Protein AF-A0A176WW91-F1 (afdb_monomer_lite)

Sequence (67 aa):
MDKSAMIRDWAETALQTLAPMSLNDRQLWMATAHAGEKYFNWRKVSYACSLFPDLRERFTKLGVVVR

Structure (mmCIF, N/CA/C/O backbone):
data_AF-A0A176WW91-F1
#
_entry.id   AF-A0A176WW91-F1
#
loop_
_atom_site.group_PDB
_atom_site.id
_atom_site.type_symbol
_atom_site.label_atom_id
_atom_site.label_alt_id
_atom_site.label_comp_id
_atom_site.label_asym_id
_atom_site.label_entity_id
_atom_site.label_seq_id
_atom_site.pdbx_PDB_ins_code
_atom_site.Cartn_x
_atom_site.Cartn_y
_atom_site.Cartn_z
_atom_site.occupancy
_atom_site.B_iso_or_equiv
_atom_site.auth_seq_id
_atom_site.auth_comp_id
_atom_site.auth_asym_id
_atom_site.auth_atom_id
_atom_site.pdbx_PDB_model_num
ATOM 1 N N . MET A 1 1 ? 18.848 5.676 -13.093 1.00 59.59 1 MET A N 1
ATOM 2 C CA . MET A 1 1 ? 18.036 5.034 -12.036 1.00 59.59 1 MET A CA 1
ATOM 3 C C . MET A 1 1 ? 16.892 4.289 -12.698 1.00 59.59 1 MET A C 1
ATOM 5 O O . MET A 1 1 ? 16.213 4.880 -13.530 1.00 59.59 1 MET A O 1
ATOM 9 N N . ASP A 1 2 ? 16.720 3.007 -12.381 1.00 82.50 2 ASP A N 1
ATOM 10 C CA . ASP A 1 2 ? 15.608 2.196 -12.886 1.00 82.50 2 ASP A CA 1
ATOM 11 C C . ASP A 1 2 ? 14.296 2.654 -12.227 1.00 82.50 2 ASP A C 1
ATOM 13 O O . ASP A 1 2 ? 14.161 2.639 -11.000 1.00 82.50 2 ASP A O 1
ATOM 17 N N . LYS A 1 3 ? 13.329 3.091 -13.042 1.00 83.50 3 LYS A N 1
ATOM 18 C CA . LYS A 1 3 ? 12.018 3.563 -12.567 1.00 83.50 3 LYS A CA 1
ATOM 19 C C . LYS A 1 3 ? 11.263 2.468 -11.804 1.00 83.50 3 LYS A C 1
ATOM 21 O O . LYS A 1 3 ? 10.498 2.786 -10.897 1.00 83.50 3 LYS A O 1
ATOM 26 N N . SER A 1 4 ? 11.496 1.201 -12.135 1.00 87.06 4 SER A N 1
ATOM 27 C CA . SER A 1 4 ? 10.856 0.045 -11.498 1.00 87.06 4 SER A CA 1
ATOM 28 C C . SER A 1 4 ? 11.364 -0.145 -10.069 1.00 87.06 4 SER A C 1
ATOM 30 O O . SER A 1 4 ? 10.569 -0.350 -9.153 1.00 87.06 4 SER A O 1
ATOM 32 N N . ALA A 1 5 ? 12.674 0.020 -9.857 1.00 91.00 5 ALA A N 1
ATOM 33 C CA . ALA A 1 5 ? 13.288 -0.049 -8.532 1.00 91.00 5 ALA A CA 1
ATOM 34 C C . ALA A 1 5 ? 12.753 1.050 -7.598 1.00 91.00 5 ALA A C 1
ATOM 36 O O . ALA A 1 5 ? 12.406 0.770 -6.454 1.00 91.00 5 ALA A O 1
ATOM 37 N N . MET A 1 6 ? 12.588 2.277 -8.108 1.00 90.44 6 MET A N 1
ATOM 38 C CA . MET A 1 6 ? 12.010 3.387 -7.336 1.00 90.44 6 MET A CA 1
ATOM 39 C C . MET A 1 6 ? 10.552 3.135 -6.926 1.00 90.44 6 MET A C 1
ATOM 41 O O . MET A 1 6 ? 10.127 3.546 -5.848 1.00 90.44 6 MET A O 1
ATOM 45 N N . ILE A 1 7 ? 9.764 2.482 -7.785 1.00 90.31 7 ILE A N 1
ATOM 46 C CA . ILE A 1 7 ? 8.375 2.133 -7.466 1.00 90.31 7 ILE A CA 1
ATOM 47 C C . ILE A 1 7 ? 8.295 1.014 -6.438 1.00 90.31 7 ILE A C 1
ATOM 49 O O . ILE A 1 7 ? 7.446 1.089 -5.548 1.00 90.31 7 ILE A O 1
ATOM 53 N N . ARG A 1 8 ? 9.184 0.021 -6.522 1.00 92.38 8 ARG A N 1
ATOM 54 C CA . ARG A 1 8 ? 9.254 -1.043 -5.522 1.00 92.38 8 ARG A CA 1
ATOM 55 C C . ARG A 1 8 ? 9.623 -0.482 -4.148 1.00 92.38 8 ARG A C 1
ATOM 57 O O . ARG A 1 8 ? 8.894 -0.731 -3.200 1.00 92.38 8 ARG A O 1
ATOM 64 N N . ASP A 1 9 ? 10.664 0.343 -4.061 1.00 92.56 9 ASP A N 1
ATOM 65 C CA . ASP A 1 9 ? 11.099 0.979 -2.806 1.00 92.56 9 ASP A CA 1
ATOM 66 C C . ASP A 1 9 ? 10.001 1.848 -2.165 1.00 92.56 9 ASP A C 1
ATOM 68 O O . ASP A 1 9 ? 9.702 1.750 -0.970 1.00 92.56 9 ASP A O 1
ATOM 72 N N . TRP A 1 10 ? 9.301 2.633 -2.991 1.00 90.31 10 TRP A N 1
ATOM 73 C CA . TRP A 1 10 ? 8.135 3.388 -2.540 1.00 90.31 10 TRP A CA 1
ATOM 74 C C . TRP A 1 10 ? 7.030 2.475 -1.985 1.00 90.31 10 TRP A C 1
ATOM 76 O O . TRP A 1 10 ? 6.445 2.785 -0.947 1.00 90.31 10 TRP A O 1
ATOM 86 N N . ALA A 1 11 ? 6.734 1.363 -2.662 1.00 90.44 11 ALA A N 1
ATOM 87 C CA . ALA A 1 11 ? 5.684 0.445 -2.238 1.00 90.44 11 ALA A CA 1
ATOM 88 C C . ALA A 1 11 ? 6.049 -0.292 -0.941 1.00 90.44 11 ALA A C 1
ATOM 90 O O . ALA A 1 11 ? 5.191 -0.457 -0.077 1.00 90.44 11 ALA A O 1
ATOM 91 N N . GLU A 1 12 ? 7.316 -0.669 -0.764 1.00 92.69 12 GLU A N 1
ATOM 92 C CA . GLU A 1 12 ? 7.826 -1.236 0.491 1.00 92.69 12 GLU A CA 1
ATOM 93 C C . GLU A 1 12 ? 7.675 -0.249 1.653 1.00 92.69 12 GLU A C 1
ATOM 95 O O . GLU A 1 12 ? 7.141 -0.603 2.706 1.00 92.69 12 GLU A O 1
ATOM 100 N N . THR A 1 13 ? 8.049 1.014 1.436 1.00 90.25 13 THR A N 1
ATOM 101 C CA . THR A 1 13 ? 7.871 2.087 2.427 1.00 90.25 13 THR A CA 1
ATOM 102 C C . THR A 1 13 ? 6.393 2.269 2.794 1.00 90.25 13 THR A C 1
ATOM 104 O O . THR A 1 13 ? 6.046 2.414 3.970 1.00 90.25 13 THR A O 1
ATOM 107 N N . ALA A 1 14 ? 5.495 2.224 1.805 1.00 87.00 14 ALA A N 1
ATOM 108 C CA . ALA A 1 14 ? 4.055 2.316 2.036 1.00 87.00 14 ALA A CA 1
ATOM 109 C C . ALA A 1 14 ? 3.530 1.131 2.866 1.00 87.00 14 ALA A C 1
ATOM 111 O O . ALA A 1 14 ? 2.773 1.335 3.814 1.00 87.00 14 ALA A O 1
ATOM 112 N N . LEU A 1 15 ? 3.971 -0.096 2.570 1.00 88.94 15 LEU A N 1
ATOM 113 C CA . LEU A 1 15 ? 3.603 -1.296 3.330 1.00 88.94 15 LEU A CA 1
ATOM 114 C C . LEU A 1 15 ? 4.095 -1.235 4.782 1.00 88.94 15 LEU A C 1
ATOM 116 O O . LEU A 1 15 ? 3.341 -1.571 5.694 1.00 88.94 15 LEU A O 1
ATOM 120 N N . GLN A 1 16 ? 5.325 -0.768 5.010 1.00 90.25 16 GLN A N 1
ATOM 121 C CA . GLN A 1 16 ? 5.871 -0.572 6.358 1.00 90.25 16 GLN A CA 1
ATOM 122 C C . GLN A 1 16 ? 5.100 0.494 7.142 1.00 90.25 16 GLN A C 1
ATOM 124 O O . GLN A 1 16 ? 4.863 0.325 8.334 1.00 90.25 16 GLN A O 1
ATOM 129 N N . THR A 1 17 ? 4.660 1.556 6.466 1.00 85.62 17 THR A N 1
ATOM 130 C CA . THR A 1 17 ? 3.844 2.623 7.068 1.00 85.62 17 THR A CA 1
ATOM 131 C C . THR A 1 17 ? 2.435 2.131 7.411 1.00 85.62 17 THR A C 1
ATOM 133 O O . THR A 1 17 ? 1.892 2.485 8.453 1.00 85.62 17 THR A O 1
ATOM 136 N N . LEU A 1 18 ? 1.856 1.274 6.565 1.00 83.25 18 LEU A N 1
ATOM 137 C CA . LEU A 1 18 ? 0.532 0.677 6.762 1.00 83.25 18 LEU A CA 1
ATOM 138 C C . LEU A 1 18 ? 0.483 -0.351 7.890 1.00 83.25 18 LEU A C 1
ATOM 140 O O . LEU A 1 18 ? -0.528 -0.447 8.588 1.00 83.25 18 LEU A O 1
ATOM 144 N N . ALA A 1 19 ? 1.532 -1.161 8.033 1.00 87.50 19 ALA A N 1
ATOM 145 C CA . ALA A 1 19 ? 1.557 -2.293 8.953 1.00 87.50 19 ALA A CA 1
ATOM 146 C C . ALA A 1 19 ? 1.157 -1.940 10.405 1.00 87.50 19 ALA A C 1
ATOM 148 O O . ALA A 1 19 ? 0.324 -2.663 10.955 1.00 87.50 19 ALA A O 1
ATOM 149 N N . PRO A 1 20 ? 1.643 -0.845 11.024 1.00 89.69 20 PRO A N 1
ATOM 150 C CA . PRO A 1 20 ? 1.247 -0.474 12.385 1.00 89.69 20 PRO A CA 1
ATOM 151 C C . PRO A 1 20 ? -0.093 0.276 12.479 1.00 89.69 20 PRO A C 1
ATOM 153 O O . PRO A 1 20 ? -0.607 0.438 13.582 1.00 89.69 20 PRO A O 1
ATOM 156 N N . MET A 1 21 ? -0.669 0.749 11.367 1.00 85.62 21 MET A N 1
ATOM 157 C CA . MET A 1 21 ? -1.931 1.504 11.384 1.00 85.62 21 MET A CA 1
ATOM 158 C C . MET A 1 21 ? -3.125 0.606 11.718 1.00 85.62 21 MET A C 1
ATOM 160 O O . MET A 1 21 ? -3.163 -0.557 11.303 1.00 85.62 21 MET A O 1
ATOM 164 N N . SER A 1 22 ? -4.129 1.152 12.413 1.00 86.50 22 SER A N 1
ATOM 165 C CA . SER A 1 22 ? -5.394 0.443 12.636 1.00 86.50 22 SER A CA 1
ATOM 166 C C . SER A 1 22 ? -6.155 0.257 11.319 1.00 86.50 22 SER A C 1
ATOM 168 O O . SER A 1 22 ? -5.961 1.013 10.368 1.00 86.50 22 SER A O 1
ATOM 170 N N . LEU A 1 23 ?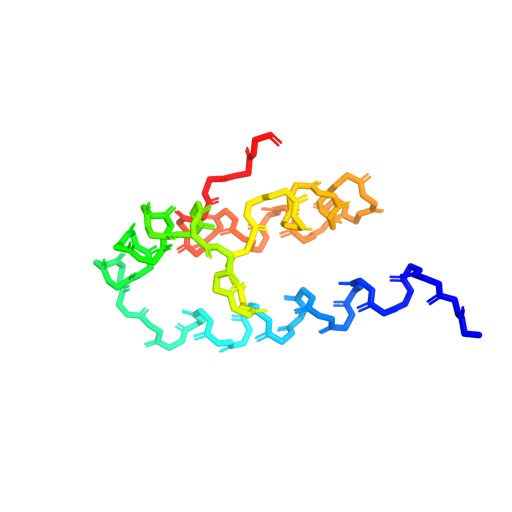 -7.054 -0.731 11.239 1.00 79.50 23 LEU A N 1
ATOM 171 C CA . LEU A 1 23 ? -7.870 -0.936 10.034 1.00 79.50 23 LEU A CA 1
ATOM 172 C C . LEU A 1 23 ? -8.681 0.321 9.671 1.00 79.50 23 LEU A C 1
ATOM 174 O O . LEU A 1 23 ? -8.768 0.659 8.494 1.00 79.50 23 LEU A O 1
ATOM 178 N N . ASN A 1 24 ? -9.215 1.026 10.673 1.00 80.94 24 ASN A N 1
ATOM 179 C CA . ASN A 1 24 ? -9.974 2.261 10.477 1.00 80.94 24 ASN A CA 1
ATOM 180 C C . ASN A 1 24 ? -9.098 3.373 9.899 1.00 80.94 24 ASN A C 1
ATOM 182 O O . ASN A 1 24 ? -9.527 4.053 8.971 1.00 80.94 24 ASN A O 1
ATOM 186 N N . ASP A 1 25 ? -7.861 3.514 10.384 1.00 80.31 25 ASP A N 1
ATOM 187 C CA . ASP A 1 25 ? -6.915 4.468 9.806 1.00 80.31 25 ASP A CA 1
ATOM 188 C C . ASP A 1 25 ? -6.621 4.083 8.357 1.00 80.31 25 ASP A C 1
ATOM 190 O O . ASP A 1 25 ? -6.790 4.893 7.457 1.00 80.31 25 ASP A O 1
ATOM 194 N N . ARG A 1 26 ? -6.304 2.817 8.071 1.00 80.00 26 ARG A N 1
ATOM 195 C CA . ARG A 1 26 ? -6.046 2.377 6.687 1.00 80.00 26 ARG A CA 1
ATOM 196 C C . ARG A 1 26 ? -7.230 2.651 5.754 1.00 80.00 26 ARG A C 1
ATOM 198 O O . ARG A 1 26 ? -7.023 3.068 4.617 1.00 80.00 26 ARG A O 1
ATOM 205 N N . GLN A 1 27 ? -8.461 2.443 6.222 1.00 76.44 27 GLN A N 1
ATOM 206 C CA . GLN A 1 27 ? -9.681 2.731 5.463 1.00 76.44 27 GLN A CA 1
ATOM 207 C C . GLN A 1 27 ? -9.895 4.232 5.243 1.00 76.44 27 GLN A C 1
ATOM 209 O O . GLN A 1 27 ? -10.189 4.640 4.118 1.00 76.44 27 GLN A O 1
ATOM 214 N N . LEU A 1 28 ? -9.710 5.050 6.284 1.00 74.69 28 LEU A N 1
ATOM 215 C CA . LEU A 1 28 ? -9.784 6.508 6.195 1.00 74.69 28 LEU A CA 1
ATOM 216 C C . LEU A 1 28 ? -8.751 7.039 5.195 1.00 74.69 28 LEU A C 1
ATOM 218 O O . LEU A 1 28 ? -9.097 7.802 4.298 1.00 74.69 28 LEU A O 1
ATOM 222 N N . TRP A 1 29 ? -7.517 6.550 5.286 1.00 70.31 29 TRP A N 1
ATOM 223 C CA . TRP A 1 29 ? -6.422 6.904 4.390 1.00 70.31 29 TRP A CA 1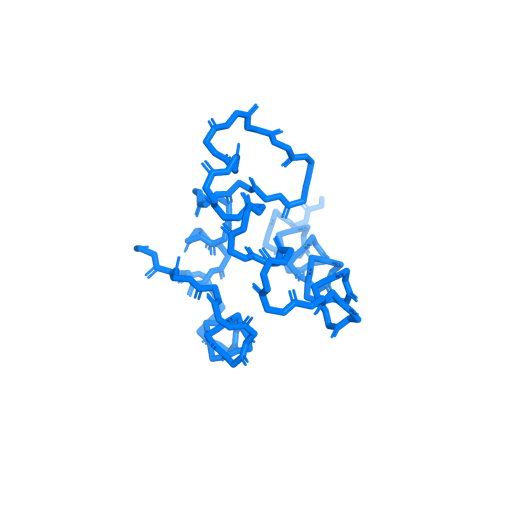
ATOM 224 C C . TRP A 1 29 ? -6.682 6.464 2.943 1.00 70.31 29 TRP A C 1
ATOM 226 O O . TRP A 1 29 ? -6.402 7.205 2.007 1.00 70.31 29 TRP A O 1
ATOM 236 N N . MET A 1 30 ? -7.282 5.290 2.721 1.00 70.62 30 MET A N 1
ATOM 237 C CA . MET A 1 30 ? -7.718 4.859 1.384 1.00 70.62 30 MET A CA 1
ATOM 238 C C . MET A 1 30 ? -8.814 5.757 0.800 1.00 70.62 30 MET A C 1
ATOM 240 O O . MET A 1 30 ? -8.845 5.971 -0.415 1.00 70.62 30 MET A O 1
ATOM 244 N N . ALA A 1 31 ? -9.702 6.290 1.641 1.00 70.81 31 ALA A N 1
ATOM 245 C CA . ALA A 1 31 ? -10.737 7.229 1.221 1.00 70.81 31 ALA A CA 1
ATOM 246 C C . ALA A 1 31 ? -10.161 8.623 0.898 1.00 70.81 31 ALA A C 1
ATOM 248 O O . ALA A 1 31 ? -10.609 9.259 -0.058 1.00 70.81 31 ALA A O 1
ATOM 249 N N . THR A 1 32 ? -9.140 9.081 1.632 1.00 67.00 32 THR A N 1
ATOM 250 C CA . THR A 1 32 ? -8.476 10.384 1.419 1.00 67.00 32 THR A CA 1
ATOM 251 C C . THR A 1 32 ? -7.364 10.347 0.366 1.00 67.00 32 THR A C 1
ATOM 253 O O . THR A 1 32 ? -7.019 11.387 -0.197 1.00 67.00 32 THR A O 1
ATOM 256 N N . ALA A 1 33 ? -6.871 9.157 0.003 1.00 64.00 33 ALA A N 1
ATOM 257 C CA . ALA A 1 33 ? -5.840 8.897 -1.011 1.00 64.00 33 ALA A CA 1
ATOM 258 C C . ALA A 1 33 ? -6.089 9.571 -2.373 1.00 64.00 33 ALA A C 1
ATOM 260 O O . ALA A 1 33 ? -5.169 9.776 -3.171 1.00 64.00 33 ALA A O 1
ATOM 261 N N . HIS A 1 34 ? -7.342 9.923 -2.677 1.00 59.69 34 HIS A N 1
ATOM 262 C CA . HIS A 1 34 ? -7.677 10.639 -3.903 1.00 59.69 34 HIS A CA 1
ATOM 263 C C . HIS A 1 34 ? -7.032 12.037 -3.979 1.00 59.69 34 HIS A C 1
ATOM 265 O O . HIS A 1 34 ? -6.826 12.534 -5.089 1.00 59.69 34 HIS A O 1
ATOM 271 N N . ALA A 1 35 ? -6.668 12.620 -2.829 1.00 59.03 35 ALA A N 1
ATOM 272 C CA . ALA A 1 35 ? -6.044 13.936 -2.688 1.00 59.03 35 ALA A CA 1
ATOM 273 C C . ALA A 1 35 ? -4.507 13.935 -2.837 1.00 59.03 35 ALA A C 1
ATOM 275 O O . ALA A 1 35 ? -3.880 14.985 -2.723 1.00 59.03 35 ALA A O 1
ATOM 276 N N . GLY A 1 36 ? -3.883 12.787 -3.135 1.00 52.41 36 GLY A N 1
ATOM 277 C CA . GLY A 1 36 ? -2.453 12.735 -3.454 1.00 52.41 36 GLY A CA 1
ATOM 278 C C . GLY A 1 36 ? -1.523 12.736 -2.241 1.00 52.41 36 GLY A C 1
ATOM 279 O O . GLY A 1 36 ? -0.393 13.218 -2.340 1.00 52.41 36 GLY A O 1
ATOM 280 N N . GLU A 1 37 ? -1.956 12.173 -1.112 1.00 60.62 37 GLU A N 1
ATOM 281 C CA . GLU A 1 37 ? -1.071 11.987 0.037 1.00 60.62 37 GLU A CA 1
ATOM 282 C C . GLU A 1 37 ? 0.156 11.145 -0.345 1.00 60.62 37 GLU A C 1
ATOM 284 O O . GLU A 1 37 ? 0.073 10.152 -1.073 1.00 60.62 37 GLU A O 1
ATOM 289 N N . LYS A 1 38 ? 1.324 11.566 0.155 1.00 60.00 38 LYS A N 1
ATOM 290 C CA . LYS A 1 38 ? 2.671 11.104 -0.237 1.00 60.00 38 LYS A CA 1
ATOM 291 C C . LYS A 1 38 ? 2.847 9.573 -0.241 1.00 60.00 38 LYS A C 1
ATOM 293 O O . LYS A 1 38 ? 3.664 9.047 -1.003 1.00 60.00 38 LYS A O 1
ATOM 298 N N . TYR A 1 39 ? 2.062 8.865 0.569 1.00 58.25 39 TYR A N 1
ATOM 299 C CA . TYR A 1 39 ? 2.119 7.410 0.735 1.00 58.25 39 TYR A CA 1
ATOM 300 C C . TYR A 1 39 ? 0.898 6.666 0.181 1.00 58.25 39 TYR A C 1
ATOM 302 O O . TYR A 1 39 ? 0.962 5.454 0.001 1.00 58.25 39 TYR A O 1
ATOM 310 N N . PHE A 1 40 ? -0.174 7.375 -0.180 1.00 65.00 40 PHE A N 1
ATOM 311 C CA . PHE A 1 40 ? -1.439 6.775 -0.595 1.00 65.00 40 PHE A CA 1
ATOM 312 C C . PHE A 1 40 ? -1.950 7.442 -1.850 1.00 65.00 40 PHE A C 1
ATOM 314 O O . PHE A 1 40 ? -2.843 8.276 -1.848 1.00 65.00 40 PHE A O 1
ATOM 321 N N . ASN A 1 41 ? -1.357 7.035 -2.961 1.00 74.75 41 ASN A N 1
ATOM 322 C CA . ASN A 1 41 ? -1.909 7.302 -4.270 1.00 74.75 41 ASN A CA 1
ATOM 323 C C . ASN A 1 41 ? -2.362 5.960 -4.841 1.00 74.75 41 ASN A C 1
ATOM 325 O O . ASN A 1 41 ? -1.523 5.131 -5.197 1.00 74.75 41 ASN A O 1
ATOM 329 N N . TRP A 1 42 ? -3.677 5.742 -4.937 1.00 77.44 42 TRP A N 1
ATOM 330 C CA . TRP A 1 42 ? -4.231 4.488 -5.457 1.00 77.44 42 TRP A CA 1
ATOM 331 C C . TRP A 1 42 ? -3.715 4.172 -6.864 1.00 77.44 42 TRP A C 1
ATOM 333 O O . TRP A 1 42 ? -3.494 3.006 -7.175 1.00 77.44 42 TRP A O 1
ATOM 343 N N . ARG A 1 43 ? -3.432 5.186 -7.699 1.00 81.56 43 ARG A N 1
ATOM 344 C CA . ARG A 1 43 ? -2.833 4.982 -9.030 1.00 81.56 43 ARG A CA 1
ATOM 345 C C . ARG A 1 43 ? -1.426 4.425 -8.912 1.00 81.56 43 ARG A C 1
ATOM 347 O O . ARG A 1 43 ? -1.043 3.559 -9.686 1.00 81.56 43 ARG A O 1
ATOM 354 N N . LYS A 1 44 ? -0.664 4.905 -7.929 1.00 85.25 44 LYS A N 1
ATOM 355 C CA . LYS A 1 44 ? 0.705 4.454 -7.678 1.00 85.25 44 LYS A CA 1
ATOM 356 C C . LYS A 1 44 ? 0.735 3.058 -7.051 1.00 85.25 44 LYS A C 1
ATOM 358 O O . LYS A 1 44 ? 1.568 2.259 -7.457 1.00 85.25 44 LYS A O 1
ATOM 363 N N . VAL A 1 45 ? -0.213 2.732 -6.165 1.00 86.62 45 VAL A N 1
ATOM 364 C CA . VAL A 1 45 ? -0.427 1.355 -5.673 1.00 86.62 45 VAL A CA 1
ATOM 365 C C . VAL A 1 45 ? -0.797 0.427 -6.829 1.00 86.62 45 VAL A C 1
ATOM 367 O O . VAL A 1 45 ? -0.172 -0.615 -6.991 1.00 86.62 45 VAL A O 1
ATOM 370 N N . SER A 1 46 ? -1.765 0.818 -7.661 1.00 87.81 46 SER A N 1
ATOM 371 C CA . SER A 1 46 ? -2.234 0.007 -8.794 1.00 87.81 46 SER A CA 1
ATOM 372 C C . SER A 1 46 ? -1.114 -0.216 -9.812 1.00 87.81 46 SER A C 1
ATOM 374 O O . SER A 1 46 ? -0.900 -1.339 -10.254 1.00 87.81 46 SER A O 1
ATOM 376 N N . TYR A 1 47 ? -0.319 0.821 -10.098 1.00 89.69 47 TYR A N 1
ATOM 377 C CA . TYR A 1 47 ? 0.870 0.714 -10.944 1.00 89.69 47 TYR A CA 1
ATOM 378 C C . TYR A 1 47 ? 1.967 -0.169 -10.327 1.00 89.69 47 TYR A C 1
ATOM 380 O O . TYR A 1 47 ? 2.557 -0.995 -11.013 1.00 89.69 47 TYR A O 1
ATOM 388 N N . ALA A 1 48 ? 2.239 -0.049 -9.024 1.00 91.06 48 ALA A N 1
ATOM 389 C CA . ALA A 1 48 ? 3.192 -0.933 -8.352 1.00 91.06 48 ALA A CA 1
ATOM 390 C C . ALA A 1 48 ? 2.730 -2.397 -8.406 1.00 91.06 48 ALA A C 1
ATOM 392 O O . ALA A 1 48 ? 3.533 -3.283 -8.680 1.00 91.06 48 ALA A O 1
ATOM 393 N N . CYS A 1 49 ? 1.435 -2.647 -8.209 1.00 91.88 49 CYS A N 1
ATOM 394 C CA . CYS A 1 49 ? 0.852 -3.987 -8.254 1.00 91.88 49 CYS A CA 1
ATOM 395 C C . CYS A 1 49 ? 0.771 -4.568 -9.674 1.00 91.88 49 CYS A C 1
ATOM 397 O O . CYS A 1 49 ? 0.787 -5.789 -9.815 1.00 91.88 49 CYS A O 1
ATOM 399 N N . SER A 1 50 ? 0.685 -3.734 -10.718 1.00 92.25 50 SER A N 1
ATOM 400 C CA . SER A 1 50 ? 0.740 -4.209 -12.107 1.00 92.25 50 SER A CA 1
ATOM 401 C C . SER A 1 50 ? 2.154 -4.619 -12.522 1.00 92.25 50 SER A C 1
ATOM 403 O O . SER A 1 50 ? 2.305 -5.509 -13.355 1.00 92.25 50 SER A O 1
ATOM 405 N N . LEU A 1 51 ? 3.181 -4.003 -11.929 1.00 92.69 51 LEU A N 1
ATOM 406 C CA . LEU A 1 51 ? 4.586 -4.364 -12.142 1.00 92.69 51 LEU A CA 1
ATOM 407 C C . LEU A 1 51 ? 5.053 -5.518 -11.244 1.00 92.69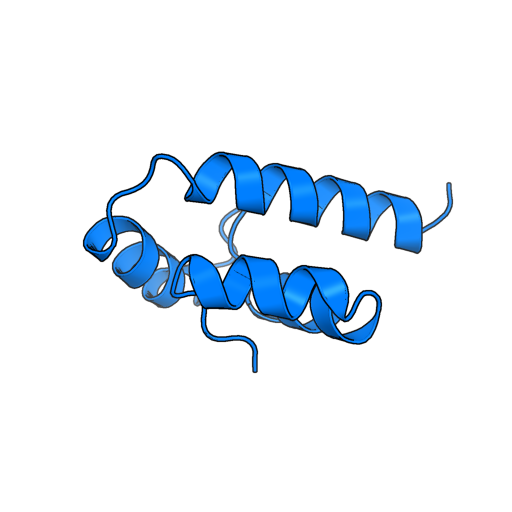 51 LEU A C 1
ATOM 409 O O . LEU A 1 51 ? 5.889 -6.318 -11.657 1.00 92.69 51 LEU A O 1
ATOM 413 N N . PHE A 1 52 ? 4.532 -5.599 -10.019 1.00 94.00 52 PHE A N 1
ATOM 414 C CA . PHE A 1 52 ? 4.976 -6.537 -8.98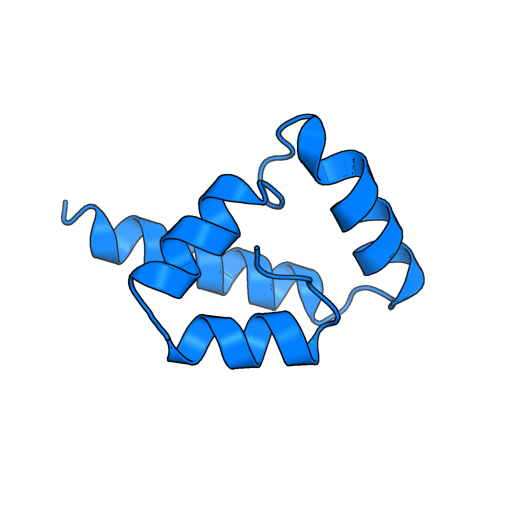8 1.00 94.00 52 PHE A CA 1
ATOM 415 C C . PHE A 1 52 ? 3.767 -7.240 -8.347 1.00 94.00 52 PHE A C 1
ATOM 417 O O . PHE A 1 52 ? 3.183 -6.731 -7.382 1.00 94.00 52 PHE A O 1
ATOM 424 N N . PRO A 1 53 ? 3.368 -8.416 -8.865 1.00 91.62 53 PRO A N 1
ATOM 425 C CA . PRO A 1 53 ? 2.200 -9.144 -8.370 1.00 91.62 53 PRO A CA 1
ATOM 426 C C . PRO A 1 53 ? 2.282 -9.527 -6.884 1.00 91.62 53 PRO A C 1
ATOM 428 O O . PRO A 1 53 ? 1.254 -9.578 -6.212 1.00 91.62 53 PRO A O 1
ATOM 431 N N . ASP A 1 54 ? 3.488 -9.732 -6.344 1.00 94.25 54 ASP A N 1
ATOM 432 C CA . ASP A 1 54 ? 3.719 -10.032 -4.924 1.00 94.25 54 ASP A CA 1
ATOM 433 C C . ASP A 1 54 ? 3.283 -8.884 -3.998 1.00 94.25 54 ASP A C 1
ATOM 435 O O . ASP A 1 54 ? 2.792 -9.110 -2.888 1.00 94.25 54 ASP A O 1
ATOM 439 N N . LEU A 1 55 ? 3.387 -7.637 -4.465 1.00 92.25 55 LEU A N 1
ATOM 440 C CA . LEU A 1 55 ? 2.937 -6.473 -3.703 1.00 92.25 55 LEU A CA 1
ATOM 441 C C . LEU A 1 55 ? 1.413 -6.438 -3.572 1.00 92.25 55 LEU A C 1
ATOM 443 O O . LEU A 1 55 ? 0.904 -6.006 -2.536 1.00 92.25 55 LEU A O 1
ATOM 447 N N . ARG A 1 56 ? 0.676 -6.944 -4.571 1.00 91.56 56 ARG A N 1
ATOM 448 C CA . ARG A 1 56 ? -0.794 -6.982 -4.545 1.00 91.56 56 ARG A CA 1
ATOM 449 C C . ARG A 1 56 ? -1.310 -7.773 -3.351 1.00 91.56 56 ARG A C 1
ATOM 451 O O . ARG A 1 56 ? -2.212 -7.309 -2.651 1.00 91.56 56 ARG A O 1
ATOM 458 N N . GLU A 1 57 ? -0.732 -8.943 -3.098 1.00 91.56 57 GLU A N 1
ATOM 459 C CA . GLU A 1 57 ? -1.118 -9.779 -1.961 1.00 91.56 57 GLU A CA 1
ATOM 460 C C . GLU A 1 57 ? -0.839 -9.063 -0.630 1.00 91.56 57 GLU A C 1
ATOM 462 O O . GLU A 1 57 ? -1.682 -9.053 0.268 1.00 91.56 57 GLU A O 1
ATOM 467 N N . ARG A 1 58 ? 0.315 -8.397 -0.519 1.00 93.38 58 ARG A N 1
ATOM 468 C CA . ARG A 1 58 ? 0.733 -7.685 0.699 1.00 93.38 58 ARG A CA 1
ATOM 469 C C . ARG A 1 58 ? -0.147 -6.474 1.000 1.00 93.38 58 ARG A C 1
ATOM 471 O O . ARG A 1 58 ? -0.549 -6.299 2.147 1.00 93.38 58 ARG A O 1
ATOM 478 N N . PHE A 1 59 ? -0.511 -5.688 -0.012 1.00 89.56 59 PHE A N 1
ATOM 479 C CA . PHE A 1 59 ? -1.473 -4.593 0.145 1.00 89.56 59 PHE A CA 1
ATOM 480 C C . PHE A 1 59 ? -2.864 -5.118 0.525 1.00 89.56 59 PHE A C 1
ATOM 482 O O . PHE A 1 59 ? -3.480 -4.610 1.463 1.00 89.56 59 PHE A O 1
ATOM 48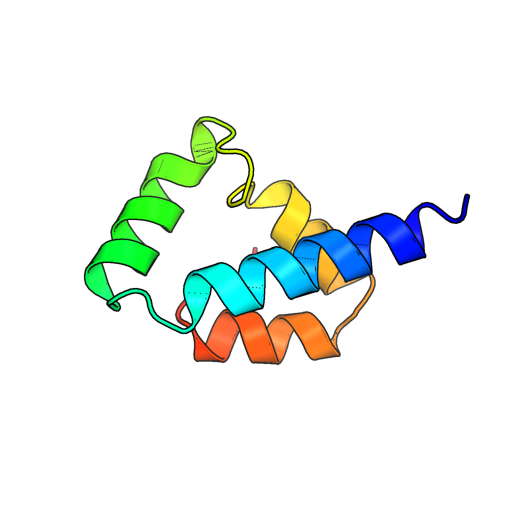9 N N . THR A 1 60 ? -3.327 -6.189 -0.125 1.00 88.00 60 THR A N 1
ATOM 490 C CA . THR A 1 60 ? -4.646 -6.782 0.158 1.00 88.00 60 THR A CA 1
ATOM 491 C C . THR A 1 60 ? -4.736 -7.302 1.598 1.00 88.00 60 THR A C 1
ATOM 493 O O . THR A 1 60 ? -5.735 -7.054 2.270 1.00 88.00 60 THR A O 1
ATOM 496 N N . LYS A 1 61 ? -3.674 -7.934 2.127 1.00 90.44 61 LYS A N 1
ATOM 497 C CA . LYS A 1 61 ? -3.592 -8.370 3.540 1.00 90.44 61 LYS A CA 1
ATOM 498 C C . LYS A 1 61 ? -3.718 -7.221 4.543 1.00 90.44 61 LYS A C 1
ATOM 500 O O . LYS A 1 61 ? -4.139 -7.441 5.674 1.00 90.44 61 LY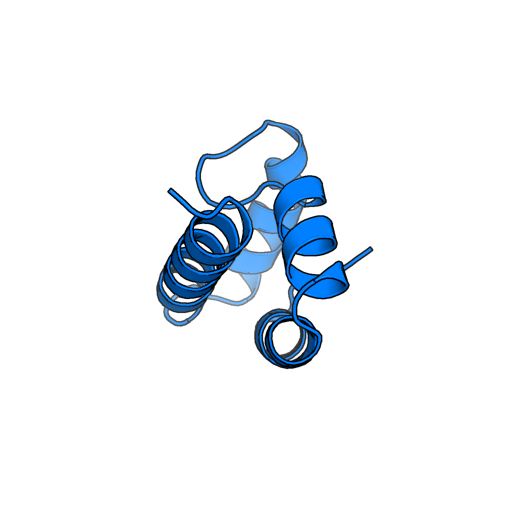S A O 1
ATOM 505 N N . LEU A 1 62 ? -3.372 -6.001 4.139 1.00 86.25 62 LEU A N 1
ATOM 506 C CA . LEU A 1 62 ? -3.512 -4.803 4.967 1.00 86.25 62 LEU A CA 1
ATOM 507 C C . LEU A 1 62 ? -4.878 -4.119 4.802 1.00 86.25 62 LEU A C 1
ATOM 509 O O . LEU A 1 62 ? -5.127 -3.125 5.482 1.00 86.25 62 LEU A O 1
ATOM 513 N N . GLY A 1 63 ? -5.770 -4.655 3.962 1.00 82.75 63 GLY A N 1
ATOM 514 C CA . GLY A 1 63 ? -7.092 -4.087 3.685 1.00 82.75 63 GLY A CA 1
ATOM 515 C C . GLY A 1 63 ? -7.089 -3.009 2.597 1.00 82.75 63 GLY A C 1
ATOM 516 O O . GLY A 1 63 ? -8.073 -2.287 2.447 1.00 82.75 63 GLY A O 1
ATOM 517 N N . VAL A 1 64 ? -5.998 -2.880 1.836 1.00 81.31 64 VAL A N 1
ATOM 518 C CA . VAL A 1 64 ? -5.897 -1.932 0.719 1.00 81.31 64 VAL A CA 1
ATOM 519 C C . VAL A 1 64 ? -6.534 -2.534 -0.530 1.00 81.31 64 VAL A C 1
ATOM 521 O O . VAL A 1 64 ? -6.109 -3.579 -1.023 1.00 81.31 64 VAL A O 1
ATOM 524 N N . VAL A 1 65 ? -7.539 -1.846 -1.071 1.00 77.25 65 VAL A N 1
ATOM 525 C CA . VAL A 1 65 ? -8.190 -2.214 -2.334 1.00 77.25 65 VAL A CA 1
ATOM 526 C C . VAL A 1 65 ? -7.326 -1.761 -3.512 1.00 77.25 65 VAL A C 1
ATOM 528 O O . VAL A 1 65 ? -7.199 -0.565 -3.776 1.00 77.25 65 VAL A O 1
ATOM 531 N N . VAL A 1 66 ? -6.754 -2.722 -4.235 1.00 78.38 66 VAL A N 1
ATOM 532 C CA . VAL A 1 66 ? -6.032 -2.490 -5.496 1.00 78.38 66 VAL A CA 1
ATOM 533 C C . VAL A 1 66 ? -7.042 -2.506 -6.649 1.00 78.38 66 VAL A C 1
ATOM 535 O O . VAL A 1 66 ? -7.802 -3.470 -6.761 1.00 78.38 66 VAL A O 1
ATOM 538 N N . ARG A 1 67 ? -7.072 -1.444 -7.466 1.00 72.19 67 ARG A N 1
ATOM 539 C CA . ARG A 1 67 ? -7.994 -1.291 -8.607 1.00 72.19 67 ARG A CA 1
ATOM 540 C C . ARG A 1 67 ? -7.328 -1.645 -9.929 1.00 72.19 67 ARG A C 1
ATOM 542 O O . ARG A 1 67 ? -6.108 -1.402 -10.055 1.00 72.19 67 ARG A O 1
#

Radius of gyration: 11.1 Å; chains: 1; bounding box: 29×24×26 Å

pLDDT: mean 81.98, std 10.94, range [52.41, 94.25]

Secondary structure (DSSP, 8-state):
--HHHHHHHHHHHHHHHHTTS-HHHHHHHHHHGGG-BTTB-HHHHHHHHHH-HHHHHHHHHTT----

Organism: Agrobacterium tumefaciens (NCBI:txid358)

Foldseek 3Di:
DDPLVVLVVLLVVLLVVLPPDDLVVVVVLQVCLVVPPPNRPLVSQLVNCVSPVVSVVSCVVSVHDRD